Protein AF-A0A358FYW4-F1 (afdb_monomer_lite)

Secondary structure (DSSP, 8-state):
-HHHHHHHHHHHHHHHH--TT--HHHHHHHHHTTHHHHHH-GGGGGGG-HHHHHHHHHHHHHHTTT-HHHHHHHTHHHHHHHHHHHHTTGGGSHHHHTTTTT-S--TT-TTSGGGGTTHHHHHHHHHHHHHHHHHHHTT--SHHHHHHHHHH------

pLDDT: mean 89.99, std 7.63, range [61.84, 97.88]

Sequence (158 aa):
MLFWYAATAVLVIHYVFSDPHFDYRMLIVGSTVPVIGDITGGWLSALNSITIAVAALIGVMAITIGRRLSRRFLLGLPIGFLLHSVFGASWATNDVFWWPFGGIDLSGSDAAITTRGITPLVLEIAGVGLTVWIVKRNQLQSWEQLRSWSRDGKLTFQ

Radius of gyration: 16.31 Å; chains: 1; bounding box: 38×37×39 Å

Foldseek 3Di:
DLLLLLLVQVVCCCVPVVDQQQQSPLLSVLQRCLVVCQAPWWQSLLLLELVVLVVQLVVLCVVCVVPVVSSSNNVSNSSNSVSNNVVLVVVVFVVSHHPPVSDNTRRPPCSHPVNVPCVVVVSVVVSVVSVVVQCVQQVVPDPVSVVVCVVRRGGDRD

Structure (mmCIF, N/CA/C/O backbone):
data_AF-A0A358FYW4-F1
#
_entry.id   AF-A0A358FYW4-F1
#
loop_
_atom_site.group_PDB
_atom_site.id
_atom_site.type_symbol
_atom_site.label_atom_id
_atom_site.label_alt_id
_atom_site.label_comp_id
_atom_site.label_asym_id
_atom_site.label_entity_id
_atom_site.label_seq_id
_atom_site.pdbx_PDB_ins_code
_atom_site.Cartn_x
_atom_site.Cartn_y
_atom_site.Cartn_z
_atom_site.occupancy
_atom_site.B_iso_or_equiv
_atom_site.auth_seq_id
_atom_site.auth_comp_id
_atom_site.auth_asym_id
_atom_site.auth_atom_id
_atom_site.pdbx_PDB_model_num
ATOM 1 N N . MET A 1 1 ? 1.969 8.471 -5.089 1.00 87.31 1 MET A N 1
ATOM 2 C CA . MET A 1 1 ? 1.078 7.304 -5.269 1.00 87.31 1 MET A CA 1
ATOM 3 C C . MET A 1 1 ? 0.686 6.652 -3.947 1.00 87.31 1 MET A C 1
ATOM 5 O O . MET A 1 1 ? -0.157 5.765 -3.945 1.00 87.31 1 MET A O 1
ATOM 9 N N . LEU A 1 2 ? 1.256 7.080 -2.816 1.00 94.00 2 LEU A N 1
ATOM 10 C CA . LEU A 1 2 ? 1.029 6.451 -1.522 1.00 94.00 2 LEU A CA 1
ATOM 11 C C . LEU A 1 2 ? -0.433 6.595 -1.079 1.00 94.00 2 LEU A C 1
ATOM 13 O O . LEU A 1 2 ? -1.079 5.606 -0.734 1.00 94.00 2 LEU A O 1
ATOM 17 N N . PHE A 1 3 ? -0.957 7.824 -1.121 1.00 96.50 3 PHE A N 1
ATOM 18 C CA . PHE A 1 3 ? -2.330 8.111 -0.705 1.00 96.50 3 PHE A CA 1
ATOM 19 C C . PHE A 1 3 ? -3.341 7.495 -1.661 1.00 96.50 3 PHE A C 1
ATOM 21 O O . PHE A 1 3 ? -4.381 7.017 -1.216 1.00 96.50 3 PHE A O 1
ATOM 28 N N . TRP A 1 4 ? -3.023 7.470 -2.959 1.00 96.38 4 TRP A N 1
ATOM 29 C CA . TRP A 1 4 ? -3.852 6.790 -3.947 1.00 96.38 4 TRP A CA 1
ATOM 30 C C . TRP A 1 4 ? -4.054 5.319 -3.584 1.00 96.38 4 TRP A C 1
ATOM 32 O O . TRP A 1 4 ? -5.195 4.899 -3.393 1.00 96.38 4 TRP A O 1
ATOM 42 N N . TYR A 1 5 ? -2.969 4.555 -3.414 1.00 96.56 5 TYR A N 1
ATOM 43 C CA . TYR A 1 5 ? -3.060 3.126 -3.110 1.00 96.56 5 TYR A CA 1
ATOM 44 C C . TYR A 1 5 ? -3.719 2.850 -1.757 1.00 96.56 5 TYR A C 1
ATOM 46 O O . TYR A 1 5 ? -4.600 1.996 -1.673 1.00 96.56 5 TYR A O 1
ATOM 54 N N . ALA A 1 6 ? -3.358 3.601 -0.712 1.00 97.25 6 ALA A N 1
ATOM 55 C CA . ALA A 1 6 ? -3.936 3.411 0.615 1.00 97.25 6 ALA A CA 1
ATOM 56 C C . ALA A 1 6 ? -5.448 3.694 0.630 1.00 97.25 6 ALA A C 1
ATOM 58 O O . ALA A 1 6 ? -6.231 2.874 1.114 1.00 97.25 6 ALA A O 1
ATOM 59 N N . ALA A 1 7 ? -5.874 4.839 0.086 1.00 96.88 7 ALA A N 1
ATOM 60 C CA . ALA A 1 7 ? -7.275 5.245 0.119 1.00 96.88 7 ALA A CA 1
ATOM 61 C C . ALA A 1 7 ? -8.148 4.339 -0.754 1.00 96.88 7 ALA A C 1
ATOM 63 O O . ALA A 1 7 ? -9.196 3.878 -0.305 1.00 96.88 7 ALA A O 1
ATOM 64 N N . THR A 1 8 ? -7.715 4.040 -1.980 1.00 96.75 8 THR A N 1
ATOM 65 C CA . THR A 1 8 ? -8.477 3.164 -2.883 1.00 96.75 8 THR A CA 1
ATOM 66 C C . THR A 1 8 ? -8.573 1.739 -2.350 1.00 96.75 8 THR A C 1
ATOM 68 O O . THR A 1 8 ? -9.655 1.158 -2.411 1.00 96.75 8 THR A O 1
ATOM 71 N N . ALA A 1 9 ? -7.512 1.199 -1.738 1.00 96.94 9 ALA A N 1
ATOM 72 C CA . ALA A 1 9 ? -7.566 -0.114 -1.103 1.00 96.94 9 ALA A CA 1
ATOM 73 C C . ALA A 1 9 ? -8.586 -0.151 0.040 1.00 96.94 9 ALA A C 1
ATOM 75 O O . ALA A 1 9 ? -9.424 -1.052 0.090 1.00 96.94 9 ALA A O 1
ATOM 76 N N . VAL A 1 10 ? -8.562 0.852 0.925 1.00 95.88 10 VAL A N 1
ATOM 77 C CA . VAL A 1 10 ? -9.533 0.980 2.021 1.00 95.88 10 VAL A CA 1
ATOM 78 C C . VAL A 1 10 ? -10.963 1.039 1.485 1.00 95.88 10 VAL A C 1
ATOM 80 O O . VAL A 1 10 ? -11.821 0.307 1.975 1.00 95.88 10 VAL A O 1
ATOM 83 N N . LEU A 1 11 ? -11.224 1.868 0.470 1.00 95.25 11 LEU A N 1
ATOM 84 C CA . LEU A 1 11 ? -12.563 2.018 -0.105 1.00 95.25 11 LEU A CA 1
ATOM 85 C C . LEU A 1 11 ? -13.046 0.734 -0.774 1.00 95.25 11 LEU A C 1
ATOM 87 O O . LEU A 1 11 ? -14.169 0.308 -0.517 1.00 95.25 11 LEU A O 1
ATOM 91 N N . VAL A 1 12 ? -12.209 0.095 -1.595 1.00 95.62 12 VAL A N 1
ATOM 92 C CA . VAL A 1 12 ? -12.574 -1.161 -2.260 1.00 95.62 12 VAL A CA 1
ATOM 93 C C . VAL A 1 12 ? -12.900 -2.231 -1.229 1.00 95.62 12 VAL A C 1
ATOM 95 O O . VAL A 1 12 ? -13.952 -2.854 -1.323 1.00 95.62 12 VAL A O 1
ATOM 98 N N . ILE A 1 13 ? -12.066 -2.414 -0.206 1.00 94.50 13 ILE A N 1
ATOM 99 C CA . ILE A 1 13 ? -12.349 -3.411 0.831 1.00 94.50 13 ILE A CA 1
ATOM 100 C C . ILE A 1 13 ? -13.616 -3.074 1.610 1.00 94.50 13 ILE A C 1
ATOM 102 O O . ILE A 1 13 ? -14.430 -3.967 1.842 1.00 94.50 13 ILE A O 1
ATOM 106 N N . HIS A 1 14 ? -13.820 -1.805 1.959 1.00 91.88 14 HIS A N 1
ATOM 107 C CA . HIS A 1 14 ? -15.022 -1.380 2.664 1.00 91.88 14 HIS A CA 1
ATOM 108 C C . HIS A 1 14 ? -16.300 -1.715 1.877 1.00 91.88 14 HIS A C 1
ATOM 110 O O . HIS A 1 14 ? -17.215 -2.334 2.423 1.00 91.88 14 HIS A O 1
ATOM 116 N N . TYR A 1 15 ? -16.345 -1.364 0.588 1.00 91.62 15 TYR A N 1
ATOM 117 C CA . TYR A 1 15 ? -17.531 -1.570 -0.245 1.00 91.62 15 TYR A CA 1
ATOM 118 C C . TYR A 1 15 ? -17.709 -3.013 -0.736 1.00 91.62 15 TYR A C 1
ATOM 120 O O . TYR A 1 15 ? -18.839 -3.412 -0.996 1.00 91.62 15 TYR A O 1
ATOM 128 N N . VAL A 1 16 ? -16.634 -3.802 -0.856 1.00 92.31 16 VAL A N 1
ATOM 129 C CA . VAL A 1 16 ? -16.698 -5.178 -1.384 1.00 92.31 16 VAL A CA 1
ATOM 130 C C . VAL A 1 16 ? -16.851 -6.227 -0.284 1.00 92.31 16 VAL A C 1
ATOM 132 O O . VAL A 1 16 ? -17.652 -7.145 -0.431 1.00 92.31 16 VAL A O 1
ATOM 135 N N . PHE A 1 17 ? -16.082 -6.137 0.806 1.00 84.19 17 PHE A N 1
ATOM 136 C CA . PHE A 1 17 ? -16.065 -7.184 1.835 1.00 84.19 17 PHE A CA 1
ATOM 137 C C . PHE A 1 17 ? -17.095 -6.966 2.945 1.00 84.19 17 PHE A C 1
ATOM 139 O O . PHE A 1 17 ? -17.408 -7.922 3.650 1.00 84.19 17 PHE A O 1
ATOM 146 N N . SER A 1 18 ? -17.613 -5.741 3.109 1.00 76.88 18 SER A N 1
ATOM 147 C CA . SER A 1 18 ? -18.656 -5.363 4.081 1.00 76.88 18 SER A CA 1
ATOM 148 C C . SER A 1 18 ? -18.480 -5.946 5.498 1.00 76.88 18 SER A C 1
ATOM 150 O O . SER A 1 18 ? -19.457 -6.123 6.222 1.00 76.88 18 SER A O 1
ATOM 152 N N . ASP A 1 19 ? -17.244 -6.247 5.915 1.00 83.75 19 ASP A N 1
ATOM 153 C CA . ASP A 1 19 ? -16.925 -6.817 7.226 1.00 83.75 19 ASP A CA 1
ATOM 154 C C . ASP A 1 19 ? -16.622 -5.682 8.220 1.00 83.75 19 ASP A C 1
ATOM 156 O O . ASP A 1 19 ? -15.569 -5.042 8.113 1.00 83.75 19 ASP A O 1
ATOM 160 N N . PRO A 1 20 ? -17.481 -5.446 9.233 1.00 78.69 20 PRO A N 1
ATOM 161 C CA . PRO A 1 20 ? -17.284 -4.369 10.209 1.00 78.69 20 PRO A CA 1
ATOM 162 C C . PRO A 1 20 ? -16.042 -4.553 11.092 1.00 78.69 20 PRO A C 1
ATOM 164 O O . PRO A 1 20 ? -15.632 -3.640 11.806 1.00 78.69 20 PRO A O 1
ATOM 167 N N . HIS A 1 21 ? -15.459 -5.753 11.101 1.00 82.94 21 HIS A N 1
ATOM 168 C CA . HIS A 1 21 ? -14.330 -6.111 11.952 1.00 82.94 21 HIS A CA 1
ATOM 169 C C . HIS A 1 21 ? -13.023 -6.258 11.168 1.00 82.94 21 HIS A C 1
ATOM 171 O O . HIS A 1 21 ? -12.040 -6.746 11.734 1.00 82.94 21 HIS A O 1
ATOM 177 N N . PHE A 1 22 ? -13.006 -5.881 9.888 1.00 87.12 22 PHE A N 1
ATOM 178 C CA . PHE A 1 22 ? -11.783 -5.882 9.101 1.00 87.12 22 PHE A CA 1
ATOM 179 C C . PHE A 1 22 ? -10.785 -4.855 9.658 1.00 87.12 22 PHE A C 1
ATOM 181 O O . PHE A 1 22 ? -11.144 -3.712 9.945 1.00 87.12 22 PHE A O 1
ATOM 188 N N . ASP A 1 23 ? -9.528 -5.272 9.820 1.00 91.69 23 ASP A N 1
ATOM 189 C CA . ASP A 1 23 ? -8.443 -4.398 10.266 1.00 91.69 23 ASP A CA 1
ATOM 190 C C . ASP A 1 23 ? -7.711 -3.824 9.049 1.00 91.69 23 ASP A C 1
ATOM 192 O O . ASP A 1 23 ? -7.005 -4.531 8.325 1.00 91.69 23 ASP A O 1
ATOM 196 N N . TYR A 1 24 ? -7.877 -2.522 8.823 1.00 93.06 24 TYR A N 1
ATOM 197 C CA . TYR A 1 24 ? -7.360 -1.838 7.641 1.00 93.06 24 TYR A CA 1
ATOM 198 C C . TYR A 1 24 ? -5.851 -1.566 7.706 1.00 93.06 24 TYR A C 1
ATOM 200 O O . TYR A 1 24 ? -5.265 -1.162 6.703 1.00 93.06 24 TYR A O 1
ATOM 208 N N . ARG A 1 25 ? -5.177 -1.793 8.842 1.00 95.06 25 ARG A N 1
ATOM 209 C CA . ARG A 1 25 ? -3.757 -1.430 8.999 1.00 95.06 25 ARG A CA 1
ATOM 210 C C . ARG A 1 25 ? -2.851 -2.265 8.105 1.00 95.06 25 ARG A C 1
ATOM 212 O O . ARG A 1 25 ? -2.071 -1.709 7.338 1.00 95.06 25 ARG A O 1
ATOM 219 N N . MET A 1 26 ? -2.972 -3.592 8.164 1.00 95.81 26 MET A N 1
ATOM 220 C CA . MET A 1 26 ? -2.174 -4.484 7.311 1.00 95.81 26 MET A CA 1
ATOM 221 C C . MET A 1 26 ? -2.537 -4.342 5.835 1.00 95.81 26 MET A C 1
ATOM 223 O O . MET A 1 26 ? -1.664 -4.493 4.989 1.00 95.81 26 MET A O 1
ATOM 227 N N . LEU A 1 27 ? -3.787 -3.983 5.529 1.00 96.81 27 LEU A N 1
ATOM 228 C CA . LEU A 1 27 ? -4.204 -3.629 4.174 1.00 96.81 27 LEU A CA 1
ATOM 229 C C . LEU A 1 27 ? -3.458 -2.400 3.654 1.00 96.81 27 LEU A C 1
ATOM 231 O O . LEU A 1 27 ? -2.870 -2.458 2.578 1.00 96.81 27 LEU A O 1
ATOM 235 N N . ILE A 1 28 ? -3.440 -1.313 4.430 1.00 97.00 28 ILE A N 1
ATOM 236 C CA . ILE A 1 28 ? -2.724 -0.087 4.069 1.00 97.00 28 ILE A CA 1
ATOM 237 C C . ILE A 1 28 ? -1.235 -0.389 3.892 1.00 97.00 28 ILE A C 1
ATOM 239 O O . ILE A 1 28 ? -0.667 -0.016 2.867 1.00 97.00 28 ILE A O 1
ATOM 243 N N . VAL A 1 29 ? -0.620 -1.130 4.821 1.00 97.19 29 VAL A N 1
ATOM 244 C CA . VAL A 1 29 ? 0.788 -1.547 4.704 1.00 97.19 29 VAL A CA 1
ATOM 245 C C . VAL A 1 29 ? 1.004 -2.345 3.419 1.00 97.19 29 VAL A C 1
ATOM 247 O O . VAL A 1 29 ? 1.856 -1.982 2.616 1.00 97.19 29 VAL A O 1
ATOM 250 N N . GLY A 1 30 ? 0.193 -3.372 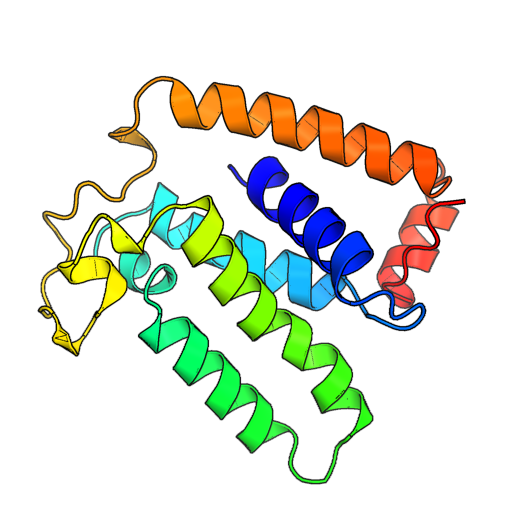3.161 1.00 96.81 30 GLY A N 1
ATOM 251 C CA . GLY A 1 30 ? 0.320 -4.201 1.962 1.00 96.81 30 GLY A CA 1
ATOM 252 C C . GLY A 1 30 ? 0.137 -3.417 0.665 1.00 96.81 30 GLY A C 1
ATOM 253 O O . GLY A 1 30 ? 0.845 -3.658 -0.303 1.00 96.81 30 GLY A O 1
ATOM 254 N N . SER A 1 31 ? -0.772 -2.442 0.658 1.00 97.31 31 SER A N 1
ATOM 255 C CA . SER A 1 31 ? -1.031 -1.593 -0.510 1.00 97.31 31 SER A CA 1
ATOM 256 C C . SER A 1 31 ? 0.034 -0.521 -0.747 1.00 97.31 31 SER A C 1
ATOM 258 O O . SER A 1 31 ? 0.142 -0.004 -1.853 1.00 97.31 31 SER A O 1
ATOM 260 N N . THR A 1 32 ? 0.823 -0.164 0.268 1.00 97.00 32 THR A N 1
ATOM 261 C CA . THR A 1 32 ? 1.808 0.926 0.176 1.00 97.00 32 THR A CA 1
ATOM 262 C C . THR A 1 32 ? 3.247 0.437 0.100 1.00 97.00 32 THR A C 1
ATOM 264 O O . THR A 1 32 ? 4.069 1.122 -0.496 1.00 97.00 32 THR A O 1
ATOM 267 N N . VAL A 1 33 ? 3.570 -0.749 0.626 1.00 96.69 33 VAL A N 1
ATOM 268 C CA . VAL A 1 33 ? 4.921 -1.332 0.535 1.00 96.69 33 VAL A CA 1
ATOM 269 C C . VAL A 1 33 ? 5.444 -1.402 -0.910 1.00 96.69 33 VAL A C 1
ATOM 271 O O . VAL A 1 33 ? 6.587 -0.994 -1.122 1.00 96.69 33 VAL A O 1
ATOM 274 N N . PRO A 1 34 ? 4.662 -1.821 -1.926 1.00 95.12 34 PRO A N 1
ATOM 275 C CA . PRO A 1 34 ? 5.176 -1.896 -3.294 1.00 95.12 34 PRO A CA 1
ATOM 276 C C . PRO A 1 34 ? 5.513 -0.535 -3.926 1.00 95.12 34 PRO A C 1
ATOM 278 O O . PRO A 1 34 ? 6.311 -0.488 -4.859 1.00 95.12 34 PRO A O 1
ATOM 281 N N . VAL A 1 35 ? 5.055 0.586 -3.344 1.00 93.62 35 VAL A N 1
ATOM 282 C CA . VAL A 1 35 ? 5.481 1.943 -3.748 1.00 93.62 35 VAL A CA 1
ATOM 283 C C . VAL A 1 35 ? 7.002 2.107 -3.645 1.00 93.62 35 VAL A C 1
ATOM 285 O O . VAL A 1 35 ? 7.597 2.880 -4.391 1.00 93.62 35 VAL A O 1
ATOM 288 N N . ILE A 1 36 ? 7.660 1.360 -2.751 1.00 92.50 36 ILE A N 1
ATOM 289 C CA . ILE A 1 36 ? 9.124 1.328 -2.677 1.00 92.50 36 ILE A CA 1
ATOM 290 C C . ILE A 1 36 ? 9.702 0.860 -4.017 1.00 92.50 36 ILE A C 1
ATOM 292 O O . ILE A 1 36 ? 10.594 1.515 -4.554 1.00 92.50 36 ILE A O 1
ATOM 296 N N . GLY A 1 37 ? 9.167 -0.226 -4.581 1.00 90.19 37 GLY A N 1
ATOM 297 C CA . GLY A 1 37 ? 9.567 -0.748 -5.887 1.00 90.19 37 GLY A CA 1
ATOM 298 C C . GLY A 1 37 ? 9.236 0.202 -7.034 1.00 90.19 37 GLY A C 1
ATOM 299 O O . GLY A 1 37 ? 10.030 0.340 -7.961 1.00 90.19 37 GLY A O 1
ATOM 300 N N . ASP A 1 38 ? 8.113 0.913 -6.934 1.00 89.44 38 ASP A N 1
ATOM 301 C CA . ASP A 1 38 ? 7.708 1.917 -7.920 1.00 89.44 38 ASP A CA 1
ATOM 302 C C . ASP A 1 38 ? 8.651 3.135 -7.984 1.00 89.44 38 ASP A C 1
ATOM 304 O O . ASP A 1 38 ? 8.839 3.721 -9.050 1.00 89.44 38 ASP A O 1
ATOM 308 N N . ILE A 1 39 ? 9.210 3.560 -6.845 1.00 88.25 39 ILE A N 1
ATOM 309 C CA . ILE A 1 39 ? 10.103 4.729 -6.761 1.00 88.25 39 ILE A CA 1
ATOM 310 C C . ILE A 1 39 ? 11.548 4.343 -7.079 1.00 88.25 39 ILE A C 1
ATOM 312 O O . ILE A 1 39 ? 12.251 5.090 -7.755 1.00 88.25 39 ILE A O 1
ATOM 316 N N . THR A 1 40 ? 12.005 3.208 -6.550 1.00 87.19 40 THR A N 1
ATOM 317 C CA . THR A 1 40 ? 13.417 2.803 -6.630 1.00 87.19 40 THR A CA 1
ATOM 318 C C . THR A 1 40 ? 13.762 2.087 -7.931 1.00 87.19 40 THR A C 1
ATOM 320 O O . THR A 1 40 ? 14.886 2.226 -8.409 1.00 87.19 40 THR A O 1
ATOM 323 N N . GLY A 1 41 ? 12.812 1.357 -8.521 1.00 85.00 41 GLY A N 1
ATOM 324 C CA . GLY A 1 41 ? 13.057 0.549 -9.711 1.00 85.00 41 GLY A CA 1
ATOM 325 C C . GLY A 1 41 ? 13.965 -0.663 -9.454 1.00 85.00 41 GLY A C 1
ATOM 326 O O . GLY A 1 41 ? 14.233 -1.063 -8.315 1.00 85.00 41 GLY A O 1
ATOM 327 N N . GLY A 1 42 ? 14.463 -1.257 -10.541 1.00 84.94 42 GLY A N 1
ATOM 328 C CA . GLY A 1 42 ? 15.408 -2.373 -10.495 1.00 84.94 42 GLY A CA 1
ATOM 329 C C . GLY A 1 42 ? 14.829 -3.617 -9.818 1.00 84.94 42 GLY A C 1
ATOM 330 O O . GLY A 1 42 ? 13.671 -3.971 -10.017 1.00 84.94 42 GLY A O 1
ATOM 331 N N . TRP A 1 43 ? 15.628 -4.299 -8.991 1.00 86.38 43 TRP A N 1
ATOM 332 C CA . TRP A 1 43 ? 15.193 -5.547 -8.346 1.00 86.38 43 TRP A CA 1
ATOM 333 C C . TRP A 1 43 ? 14.010 -5.352 -7.384 1.00 86.38 43 TRP A C 1
ATOM 335 O O . TRP A 1 43 ? 13.219 -6.272 -7.187 1.00 86.38 43 TRP A O 1
ATOM 345 N N . LEU A 1 44 ? 13.853 -4.155 -6.807 1.00 90.06 44 LEU A N 1
ATOM 346 C CA . LEU A 1 44 ? 12.746 -3.835 -5.902 1.00 90.06 44 LEU A CA 1
ATOM 347 C C . LEU A 1 44 ? 11.405 -3.728 -6.635 1.00 90.06 44 LEU A C 1
ATOM 349 O O . LEU A 1 44 ? 10.360 -3.880 -6.000 1.00 90.06 44 LEU A O 1
ATOM 353 N N . SER A 1 45 ? 11.406 -3.556 -7.962 1.00 89.69 45 SER A N 1
ATOM 354 C CA . SER A 1 45 ? 10.188 -3.641 -8.774 1.00 89.69 45 SER A CA 1
ATOM 355 C C . SER A 1 45 ? 9.514 -5.011 -8.675 1.00 89.69 45 SER A C 1
ATOM 357 O O . SER A 1 45 ? 8.310 -5.097 -8.900 1.00 89.69 45 SER A O 1
ATOM 359 N N . ALA A 1 46 ? 10.225 -6.053 -8.223 1.00 91.44 46 ALA A N 1
ATOM 360 C CA . ALA A 1 46 ? 9.640 -7.349 -7.886 1.00 91.44 46 ALA A CA 1
ATOM 361 C C . ALA A 1 46 ? 8.487 -7.247 -6.870 1.00 91.44 46 ALA A C 1
ATOM 363 O O . ALA A 1 46 ? 7.591 -8.085 -6.894 1.00 91.44 46 ALA A O 1
ATOM 364 N N . LEU A 1 47 ? 8.447 -6.217 -6.012 1.00 93.44 47 LEU A N 1
ATOM 365 C CA . LEU A 1 47 ? 7.339 -6.002 -5.069 1.00 93.44 47 LEU A CA 1
ATOM 366 C C . LEU A 1 47 ? 5.975 -5.819 -5.760 1.00 93.44 47 LEU A C 1
ATOM 368 O O . LEU A 1 47 ? 4.948 -6.072 -5.134 1.00 93.44 47 LEU A O 1
ATOM 372 N N . ASN A 1 48 ? 5.967 -5.422 -7.035 1.00 92.00 48 ASN A N 1
ATOM 373 C CA . ASN A 1 48 ? 4.765 -5.312 -7.864 1.00 92.00 48 ASN A CA 1
ATOM 374 C C . ASN A 1 48 ? 4.312 -6.642 -8.483 1.00 92.00 48 ASN A C 1
ATOM 376 O O . ASN A 1 48 ? 3.266 -6.696 -9.131 1.00 92.00 48 ASN A O 1
ATOM 380 N N . SER A 1 49 ? 5.088 -7.712 -8.310 1.00 94.50 49 SER A N 1
ATOM 381 C CA . SER A 1 49 ? 4.781 -9.020 -8.873 1.00 94.50 49 SER A CA 1
ATOM 382 C C . SER A 1 49 ? 3.617 -9.697 -8.155 1.00 94.50 49 SER A C 1
ATOM 384 O O . SER A 1 49 ? 3.553 -9.741 -6.919 1.00 94.50 49 SER A O 1
ATOM 386 N N . ILE A 1 50 ? 2.750 -10.355 -8.932 1.00 95.50 50 ILE A N 1
ATOM 387 C CA . ILE A 1 50 ? 1.713 -11.224 -8.372 1.00 95.50 50 ILE A CA 1
ATOM 388 C C . ILE A 1 50 ? 2.323 -12.400 -7.603 1.00 95.50 50 ILE A C 1
ATOM 390 O O . ILE A 1 50 ? 1.767 -12.832 -6.594 1.00 95.50 50 ILE A O 1
ATOM 394 N N . THR A 1 51 ? 3.501 -12.879 -8.010 1.00 95.69 51 THR A N 1
ATOM 395 C CA . THR A 1 51 ? 4.213 -13.952 -7.313 1.00 95.69 51 THR A CA 1
ATOM 396 C C . THR A 1 51 ? 4.599 -13.526 -5.902 1.00 95.69 51 THR A C 1
ATOM 398 O O . THR A 1 51 ? 4.441 -14.315 -4.973 1.00 95.69 51 THR A O 1
ATOM 401 N N . ILE A 1 52 ? 5.046 -12.278 -5.708 1.00 96.00 52 ILE A N 1
ATOM 402 C CA . ILE A 1 52 ? 5.353 -11.747 -4.372 1.00 96.00 52 ILE A CA 1
ATOM 403 C C . ILE A 1 52 ? 4.083 -11.635 -3.526 1.00 96.00 52 ILE A C 1
ATOM 405 O O . ILE A 1 52 ? 4.104 -12.009 -2.354 1.00 96.00 52 ILE A O 1
ATOM 409 N N . ALA A 1 53 ? 2.961 -11.210 -4.110 1.00 96.75 53 ALA A N 1
ATOM 410 C CA . ALA A 1 53 ? 1.680 -11.177 -3.405 1.00 96.75 53 ALA A CA 1
ATOM 411 C C . ALA A 1 53 ? 1.229 -12.582 -2.952 1.00 96.75 53 ALA A C 1
ATOM 413 O O . ALA A 1 53 ? 0.816 -12.773 -1.804 1.00 96.75 53 ALA A O 1
ATOM 414 N N . VAL A 1 54 ? 1.365 -13.590 -3.822 1.00 97.06 54 VAL A N 1
ATOM 415 C CA . VAL A 1 54 ? 1.064 -14.995 -3.498 1.00 97.06 54 VAL A CA 1
ATOM 416 C C . VAL A 1 54 ? 2.047 -15.548 -2.464 1.00 97.06 54 VAL A C 1
ATOM 418 O O . VAL A 1 54 ? 1.628 -16.213 -1.518 1.00 97.06 54 VAL A O 1
ATOM 421 N N . ALA A 1 55 ? 3.339 -15.243 -2.577 1.00 97.00 55 ALA A N 1
ATOM 422 C CA . ALA A 1 55 ? 4.343 -15.644 -1.596 1.00 97.00 55 ALA A CA 1
ATOM 423 C C . ALA A 1 55 ? 4.060 -15.025 -0.217 1.00 97.00 55 ALA A C 1
ATOM 425 O O . ALA A 1 55 ? 4.135 -15.724 0.793 1.00 97.00 55 ALA A O 1
ATOM 426 N N . ALA A 1 56 ? 3.653 -13.752 -0.164 1.00 97.12 56 ALA A N 1
ATOM 427 C CA . ALA A 1 56 ? 3.212 -13.099 1.064 1.00 97.12 56 ALA A CA 1
ATOM 428 C C . ALA A 1 56 ? 1.982 -13.801 1.658 1.00 97.12 56 ALA A C 1
ATOM 430 O O . ALA A 1 56 ? 1.936 -14.041 2.865 1.00 97.12 56 ALA A O 1
ATOM 431 N N . LEU A 1 57 ? 1.015 -14.199 0.824 1.00 97.62 57 LEU A N 1
ATOM 432 C CA . LEU A 1 57 ? -0.152 -14.964 1.265 1.00 97.62 57 LEU A CA 1
ATOM 433 C C . LEU A 1 57 ? 0.249 -16.317 1.866 1.00 97.62 57 LEU A C 1
ATOM 435 O O . LEU A 1 57 ? -0.189 -16.650 2.968 1.00 97.62 57 LEU A O 1
ATOM 439 N N . ILE A 1 58 ? 1.104 -17.076 1.178 1.00 97.88 58 ILE A N 1
ATOM 440 C CA . ILE A 1 58 ? 1.627 -18.361 1.661 1.00 97.88 58 ILE A CA 1
ATOM 441 C C . ILE A 1 58 ? 2.372 -18.163 2.986 1.00 97.88 58 ILE A C 1
ATOM 443 O O . ILE A 1 58 ? 2.118 -18.891 3.946 1.00 97.88 58 ILE A O 1
ATOM 447 N N . GLY A 1 59 ? 3.229 -17.143 3.071 1.00 97.19 59 GLY A N 1
ATOM 448 C CA . GLY A 1 59 ? 3.961 -16.789 4.284 1.00 97.19 59 GLY A CA 1
ATOM 449 C C . GLY A 1 59 ? 3.026 -16.492 5.454 1.00 97.19 59 GLY A C 1
ATOM 450 O O . GLY A 1 59 ? 3.179 -17.077 6.525 1.00 97.19 59 GLY A O 1
ATOM 451 N N . VAL A 1 60 ? 1.996 -15.666 5.240 1.00 96.75 60 VAL A N 1
ATOM 452 C CA . VAL A 1 60 ? 0.971 -15.373 6.253 1.00 96.75 60 VAL A CA 1
ATOM 453 C C . VAL A 1 60 ? 0.254 -16.647 6.705 1.00 96.75 60 VAL A C 1
ATOM 455 O O . VAL A 1 60 ? 0.046 -16.842 7.905 1.00 96.75 60 VAL A O 1
ATOM 458 N N . MET A 1 61 ? -0.110 -17.541 5.785 1.00 96.94 61 MET A N 1
ATOM 459 C CA . MET A 1 61 ? -0.764 -18.802 6.144 1.00 96.94 61 MET A CA 1
ATOM 460 C C . MET A 1 61 ? 0.155 -19.710 6.969 1.00 96.94 61 MET A C 1
ATOM 462 O O . MET A 1 61 ? -0.291 -20.260 7.978 1.00 96.94 61 MET A O 1
ATOM 466 N N . ALA A 1 62 ? 1.431 -19.810 6.589 1.00 97.12 62 ALA A N 1
ATOM 467 C CA . ALA A 1 62 ? 2.427 -20.635 7.265 1.00 97.12 62 ALA A CA 1
ATOM 468 C C . ALA A 1 62 ? 2.732 -20.140 8.690 1.00 97.12 62 ALA A C 1
ATOM 470 O O . ALA A 1 62 ? 2.713 -20.925 9.636 1.00 97.12 62 ALA A O 1
ATOM 471 N N . ILE A 1 63 ? 2.939 -18.832 8.887 1.00 96.56 63 ILE A N 1
ATOM 472 C CA . ILE A 1 63 ? 3.279 -18.278 10.214 1.00 96.56 63 ILE A CA 1
ATOM 473 C C . ILE A 1 63 ? 2.080 -18.213 11.173 1.00 96.56 63 ILE A C 1
ATOM 475 O O . ILE A 1 63 ? 2.250 -18.031 12.379 1.00 96.56 63 ILE A O 1
ATOM 479 N N . THR A 1 64 ? 0.853 -18.350 10.659 1.00 95.00 64 THR A N 1
ATOM 480 C CA . THR A 1 64 ? -0.385 -18.266 11.453 1.00 95.00 64 THR A CA 1
ATOM 481 C C . THR A 1 64 ? -1.096 -19.607 11.622 1.00 95.00 64 THR A C 1
ATOM 483 O O . THR A 1 64 ? -2.303 -19.646 11.896 1.00 95.00 64 THR A O 1
ATOM 486 N N . ILE A 1 65 ? -0.392 -20.732 11.472 1.00 94.44 65 ILE A N 1
ATOM 487 C CA . ILE A 1 65 ? -0.938 -22.062 11.780 1.00 94.44 65 ILE A CA 1
ATOM 488 C C . ILE A 1 65 ? -1.424 -22.081 13.240 1.00 94.44 65 ILE A C 1
ATOM 490 O O . ILE A 1 65 ? -0.712 -21.678 14.155 1.00 94.44 65 ILE A O 1
ATOM 494 N N . GLY A 1 66 ? -2.691 -22.457 13.451 1.00 91.50 66 GLY A N 1
ATOM 495 C CA . GLY A 1 66 ? -3.338 -22.451 14.772 1.00 91.50 66 GLY A CA 1
ATOM 496 C C . GLY A 1 66 ? -3.697 -21.067 15.345 1.00 91.50 66 GLY A C 1
ATOM 497 O O . GLY A 1 66 ? -4.312 -20.996 16.404 1.00 91.50 66 GLY A O 1
ATOM 498 N N . ARG A 1 67 ? -3.377 -19.953 14.664 1.00 92.75 67 ARG A N 1
ATOM 499 C CA . ARG A 1 67 ? -3.551 -18.577 15.181 1.00 92.75 67 ARG A CA 1
ATOM 500 C C . ARG A 1 67 ? -4.580 -17.783 14.372 1.00 92.75 67 ARG A C 1
ATOM 502 O O . ARG A 1 67 ? -4.234 -16.889 13.600 1.00 92.75 67 ARG A O 1
ATOM 509 N N . ARG A 1 68 ? -5.871 -18.088 14.561 1.00 89.00 68 ARG A N 1
ATOM 510 C CA . ARG A 1 68 ? -6.982 -17.515 13.765 1.00 89.00 68 ARG A CA 1
ATOM 511 C C . ARG A 1 68 ? -7.039 -15.980 13.787 1.00 89.00 68 ARG A C 1
ATOM 513 O O . ARG A 1 68 ? -7.247 -15.377 12.738 1.00 89.00 68 ARG A O 1
ATOM 520 N N . LEU A 1 69 ? -6.837 -15.349 14.949 1.00 88.12 69 LEU A N 1
ATOM 521 C CA . LEU A 1 69 ? -6.860 -13.882 15.073 1.00 88.12 69 LEU A CA 1
ATOM 522 C C . LEU A 1 69 ? -5.698 -13.222 14.320 1.00 88.12 69 LEU A C 1
ATOM 524 O O . LEU A 1 69 ? -5.927 -12.313 13.525 1.00 88.12 69 LEU A O 1
ATOM 528 N N . SER A 1 70 ? -4.470 -13.7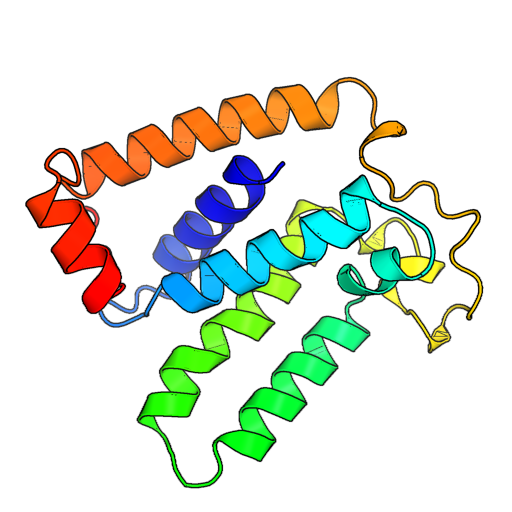20 14.503 1.00 91.44 70 SER A N 1
ATOM 529 C CA . SER A 1 70 ? -3.290 -13.218 13.787 1.00 91.44 70 SER A CA 1
ATOM 530 C C . SER A 1 70 ? -3.428 -13.395 12.279 1.00 91.44 70 SER A C 1
ATOM 532 O O . SER A 1 70 ? -3.056 -12.499 11.532 1.00 91.44 70 SER A O 1
ATOM 534 N N . ARG A 1 71 ? -4.016 -14.511 11.828 1.00 92.62 71 ARG A N 1
ATOM 535 C CA . ARG A 1 71 ? -4.317 -14.736 10.411 1.00 92.62 71 ARG A CA 1
ATOM 536 C C . ARG A 1 71 ? -5.251 -13.668 9.866 1.00 92.62 71 ARG A C 1
ATOM 538 O O . ARG A 1 71 ? -4.927 -13.056 8.861 1.00 92.62 71 ARG A O 1
ATOM 545 N N . ARG A 1 72 ? -6.373 -13.405 10.542 1.00 91.12 72 ARG A N 1
ATOM 546 C CA . ARG A 1 72 ? -7.337 -12.383 10.106 1.00 91.12 72 ARG A CA 1
ATOM 547 C C . ARG A 1 72 ? -6.683 -11.008 9.957 1.00 91.12 72 ARG A C 1
ATOM 549 O O . ARG A 1 72 ? -6.932 -10.336 8.967 1.00 91.12 72 ARG A O 1
ATOM 556 N N . PHE A 1 73 ? -5.834 -10.630 10.911 1.00 92.56 73 PHE A N 1
ATOM 557 C CA . PHE A 1 73 ? -5.081 -9.378 10.862 1.00 92.56 73 PHE A CA 1
ATOM 558 C C . PHE A 1 73 ? -4.076 -9.351 9.701 1.00 92.56 73 PHE A C 1
ATOM 560 O O . PHE A 1 73 ? -4.095 -8.442 8.877 1.00 92.56 73 PHE A O 1
ATOM 567 N N . LEU A 1 74 ? -3.218 -10.370 9.603 1.00 95.19 74 LEU A N 1
ATOM 568 C CA . LEU A 1 74 ? -2.130 -10.413 8.625 1.00 95.19 74 LEU A CA 1
ATOM 569 C C . LEU A 1 74 ? -2.608 -10.628 7.189 1.00 95.19 74 LEU A C 1
ATOM 571 O O . LEU A 1 74 ? -1.898 -10.239 6.272 1.00 95.19 74 LEU A O 1
ATOM 575 N N . LEU A 1 75 ? -3.802 -11.191 6.974 1.00 95.12 75 LEU A N 1
ATOM 576 C CA . LEU A 1 75 ? -4.385 -11.348 5.638 1.00 95.12 75 LEU A CA 1
ATOM 577 C C . LEU A 1 75 ? -4.627 -10.014 4.926 1.00 95.12 75 LEU A C 1
ATOM 579 O O . LEU A 1 75 ? -4.630 -9.994 3.699 1.00 95.12 75 LEU A O 1
ATOM 583 N N . GLY A 1 76 ? -4.750 -8.902 5.657 1.00 95.44 76 GLY A N 1
ATOM 584 C CA . GLY A 1 76 ? -4.780 -7.578 5.038 1.00 95.44 76 GLY A CA 1
ATOM 585 C C . GLY A 1 76 ? -3.541 -7.307 4.176 1.00 95.44 76 GLY A C 1
ATOM 586 O O . GLY A 1 76 ? -3.665 -6.702 3.119 1.00 95.44 76 GLY A O 1
ATOM 587 N N . LEU A 1 77 ? -2.370 -7.824 4.566 1.00 96.94 77 LEU A N 1
ATOM 588 C CA . LEU A 1 77 ? -1.105 -7.599 3.865 1.00 96.94 77 LEU A CA 1
ATOM 589 C C . LEU A 1 77 ? -1.114 -8.147 2.421 1.00 96.94 77 LEU A C 1
ATOM 591 O O . LEU A 1 77 ? -0.969 -7.341 1.502 1.00 96.94 77 LEU A O 1
ATOM 595 N N . PRO A 1 78 ? -1.319 -9.457 2.164 1.00 97.19 78 PRO A N 1
ATOM 596 C CA . PRO A 1 78 ? -1.369 -9.974 0.797 1.00 97.19 78 PRO A CA 1
ATOM 597 C C . PRO A 1 78 ? -2.535 -9.396 -0.011 1.00 97.19 78 PRO A C 1
ATOM 599 O O . PRO A 1 78 ? -2.385 -9.170 -1.207 1.00 97.19 78 PRO A O 1
ATOM 602 N N . ILE A 1 79 ? -3.673 -9.093 0.627 1.00 96.62 79 ILE A N 1
ATOM 603 C CA . ILE A 1 79 ? -4.790 -8.407 -0.042 1.00 96.62 79 ILE A CA 1
ATOM 604 C C . ILE A 1 79 ? -4.346 -7.021 -0.533 1.00 96.62 79 ILE A C 1
ATOM 606 O O . ILE A 1 79 ? -4.625 -6.652 -1.671 1.00 96.62 79 ILE A O 1
ATOM 610 N N .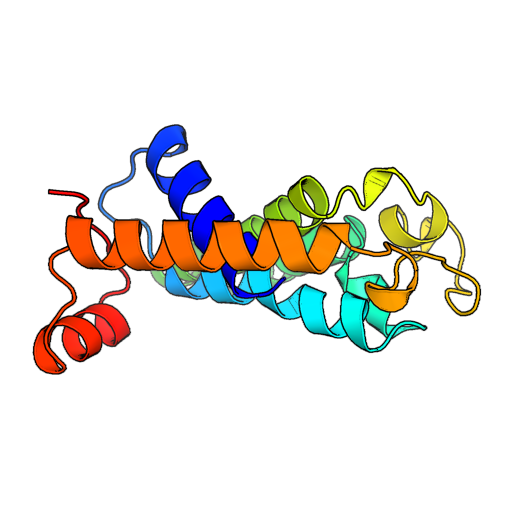 GLY A 1 80 ? -3.611 -6.272 0.291 1.00 97.38 80 GLY A N 1
ATOM 611 C CA . GLY A 1 80 ? -3.059 -4.973 -0.079 1.00 97.38 80 GLY A CA 1
ATOM 612 C C . GLY A 1 80 ? -2.091 -5.061 -1.260 1.00 97.38 80 GLY A C 1
ATOM 613 O O . GLY A 1 80 ? -2.200 -4.254 -2.178 1.00 97.38 80 GLY A O 1
ATOM 614 N N . PHE A 1 81 ? -1.212 -6.068 -1.284 1.00 97.56 81 PHE A N 1
ATOM 615 C CA . PHE A 1 81 ? -0.305 -6.310 -2.416 1.00 97.56 81 PHE A CA 1
ATOM 616 C C . PHE A 1 81 ? -1.070 -6.587 -3.719 1.00 97.56 81 PHE A C 1
ATOM 618 O O . PHE A 1 81 ? -0.750 -6.012 -4.758 1.00 97.56 81 PHE A O 1
ATOM 625 N N . LEU A 1 82 ? -2.109 -7.427 -3.666 1.00 96.81 82 LEU A N 1
ATOM 626 C CA . LEU A 1 82 ? -2.954 -7.708 -4.830 1.00 96.81 82 LEU A CA 1
ATOM 627 C C . LEU A 1 82 ? -3.666 -6.444 -5.327 1.00 96.81 82 LEU A C 1
ATOM 629 O O . LEU A 1 82 ? -3.690 -6.182 -6.526 1.00 96.81 82 LEU A O 1
ATOM 633 N N . LEU A 1 83 ? -4.204 -5.624 -4.422 1.00 96.88 83 LEU A N 1
ATOM 634 C CA . LEU A 1 83 ? -4.846 -4.362 -4.798 1.00 96.88 83 LEU A CA 1
ATOM 635 C C . LEU A 1 83 ? -3.852 -3.347 -5.367 1.00 96.88 83 LEU A C 1
ATOM 637 O O . LEU A 1 83 ? -4.178 -2.671 -6.338 1.00 96.88 83 LEU A O 1
ATOM 641 N N . HIS A 1 84 ? -2.637 -3.265 -4.821 1.00 95.88 84 HIS A N 1
ATOM 642 C CA . HIS A 1 84 ? -1.579 -2.441 -5.401 1.00 95.88 84 HIS A CA 1
ATOM 643 C C . HIS A 1 84 ? -1.283 -2.874 -6.839 1.00 95.88 84 HIS A C 1
ATOM 645 O O . HIS A 1 84 ? -1.298 -2.045 -7.745 1.00 95.88 84 HIS A O 1
ATOM 651 N N . SER A 1 85 ? -1.092 -4.178 -7.058 1.00 93.94 85 SER A N 1
ATOM 652 C CA . SER A 1 85 ? -0.876 -4.765 -8.384 1.00 93.94 85 SER A CA 1
ATOM 653 C C . SER A 1 85 ? -1.989 -4.374 -9.366 1.00 93.94 85 SER A C 1
ATOM 655 O O . SER A 1 85 ? -1.688 -4.032 -10.516 1.00 93.94 85 SER A O 1
ATOM 657 N N . VAL A 1 86 ? -3.242 -4.345 -8.891 1.00 93.94 86 VAL A N 1
ATOM 658 C CA . VAL A 1 86 ? -4.418 -3.941 -9.669 1.00 93.94 86 VAL A CA 1
ATOM 659 C C . VAL A 1 86 ? -4.414 -2.452 -10.006 1.00 93.94 86 VAL A C 1
ATOM 661 O O . VAL A 1 86 ? -4.493 -2.075 -11.172 1.00 93.94 86 VAL A O 1
ATOM 664 N N . PHE A 1 87 ? -4.299 -1.585 -9.004 1.00 93.06 87 PHE A N 1
ATOM 665 C CA . PHE A 1 87 ? -4.352 -0.135 -9.210 1.00 93.06 87 PHE A CA 1
ATOM 666 C C . PHE A 1 87 ? -3.121 0.409 -9.937 1.00 93.06 87 PHE A C 1
ATOM 668 O O . PHE A 1 87 ? -3.210 1.423 -10.625 1.00 93.06 87 PHE A O 1
ATOM 675 N N . GLY A 1 88 ? -1.983 -0.266 -9.787 1.00 89.06 88 GLY A N 1
ATOM 676 C CA . GLY A 1 88 ? -0.728 0.057 -10.453 1.00 89.06 88 GLY A CA 1
ATOM 677 C C . GLY A 1 88 ? -0.644 -0.491 -11.875 1.00 89.06 88 GLY A C 1
ATOM 678 O O . GLY A 1 88 ? 0.336 -0.190 -12.557 1.00 89.06 88 GLY A O 1
ATOM 679 N N . ALA A 1 89 ? -1.649 -1.270 -12.306 1.00 89.50 89 ALA A N 1
ATOM 680 C CA . ALA A 1 89 ? -1.714 -1.969 -13.588 1.00 89.50 89 ALA A CA 1
ATOM 681 C C . ALA A 1 89 ? -0.451 -2.795 -13.882 1.00 89.50 89 ALA A C 1
ATOM 683 O O . ALA A 1 89 ? 0.013 -2.857 -15.017 1.00 89.50 89 ALA A O 1
ATOM 684 N N . SER A 1 90 ? 0.110 -3.438 -12.854 1.00 88.00 90 SER A N 1
ATOM 685 C CA . SER A 1 90 ? 1.353 -4.221 -12.969 1.00 88.00 90 SER A CA 1
ATOM 686 C C . SER A 1 90 ? 1.277 -5.311 -14.045 1.00 88.00 90 SER A C 1
ATOM 688 O O . SER A 1 90 ? 2.278 -5.596 -14.692 1.00 88.00 90 SER A O 1
ATOM 690 N N . TRP A 1 91 ? 0.081 -5.848 -14.318 1.00 86.56 91 TRP A N 1
ATOM 691 C CA . TRP A 1 91 ? -0.180 -6.796 -15.408 1.00 86.56 91 TRP A CA 1
ATOM 692 C C . TRP A 1 91 ? 0.157 -6.261 -16.807 1.00 86.56 91 TRP A C 1
ATOM 694 O O . TRP A 1 91 ? 0.256 -7.049 -17.744 1.00 86.56 91 TRP A O 1
ATOM 704 N N . ALA A 1 92 ? 0.307 -4.944 -16.980 1.00 87.31 92 ALA A N 1
ATOM 705 C CA . ALA A 1 92 ? 0.700 -4.340 -18.249 1.00 87.31 92 ALA A CA 1
ATOM 706 C C . ALA A 1 92 ? 2.184 -4.583 -18.579 1.00 87.31 92 ALA A C 1
ATOM 708 O O . ALA A 1 92 ? 2.574 -4.474 -19.739 1.00 87.31 92 ALA A O 1
ATOM 709 N N . THR A 1 93 ? 3.001 -4.954 -17.587 1.00 84.81 93 THR A N 1
ATOM 710 C CA . THR A 1 93 ? 4.426 -5.269 -17.748 1.00 84.81 93 THR A CA 1
ATOM 711 C C . THR A 1 93 ? 4.662 -6.731 -17.377 1.00 84.81 93 THR A C 1
ATOM 713 O O . THR A 1 93 ? 4.776 -7.070 -16.199 1.00 84.81 93 THR A O 1
ATOM 716 N N . ASN A 1 94 ? 4.730 -7.608 -18.384 1.00 85.75 94 ASN A N 1
ATOM 717 C CA . ASN A 1 94 ? 4.776 -9.063 -18.192 1.00 85.75 94 ASN A CA 1
ATOM 718 C C . ASN A 1 94 ? 5.944 -9.508 -17.292 1.00 85.75 94 ASN A C 1
ATOM 720 O O . ASN A 1 94 ? 5.728 -10.265 -16.344 1.00 85.75 94 ASN A O 1
ATOM 724 N N . ASP A 1 95 ? 7.135 -8.952 -17.527 1.00 85.94 95 ASP A N 1
ATOM 725 C CA . ASP A 1 95 ? 8.365 -9.309 -16.811 1.00 85.94 95 ASP A CA 1
ATOM 726 C C . ASP A 1 95 ? 8.265 -9.013 -15.308 1.00 85.94 95 ASP A C 1
ATOM 728 O O . ASP A 1 95 ? 8.658 -9.832 -14.479 1.00 85.94 95 ASP A O 1
ATOM 732 N N . VAL A 1 96 ? 7.669 -7.871 -14.944 1.00 88.75 96 VAL A N 1
ATOM 733 C CA . VAL A 1 96 ? 7.461 -7.468 -13.543 1.00 88.75 96 VAL A CA 1
ATOM 734 C C . VAL A 1 96 ? 6.319 -8.262 -12.920 1.00 88.75 96 VAL A C 1
ATOM 736 O O . VAL A 1 96 ? 6.445 -8.757 -11.800 1.00 88.75 96 VAL A O 1
ATOM 739 N N . PHE A 1 97 ? 5.204 -8.412 -13.639 1.00 92.00 97 PHE A N 1
ATOM 740 C CA . PHE A 1 97 ? 4.022 -9.092 -13.121 1.00 92.00 97 PHE A CA 1
ATOM 741 C C . PHE A 1 97 ? 4.329 -10.545 -12.756 1.00 92.00 97 PHE A C 1
ATOM 743 O O . PHE A 1 97 ? 4.041 -10.965 -11.635 1.00 92.00 97 PHE A O 1
ATOM 750 N N . TRP A 1 98 ? 4.978 -11.285 -13.659 1.00 92.50 98 TRP A N 1
ATOM 751 C CA . TRP A 1 98 ? 5.290 -12.706 -13.489 1.00 92.50 98 TRP A CA 1
ATOM 752 C C . TRP A 1 98 ? 6.642 -12.987 -12.842 1.00 92.50 98 TRP A C 1
ATOM 754 O O . TRP A 1 98 ? 7.003 -14.157 -12.711 1.00 92.50 98 TRP A O 1
ATOM 764 N N . TRP A 1 99 ? 7.399 -11.968 -12.427 1.00 92.62 99 TRP A N 1
ATOM 765 C CA . TRP A 1 99 ? 8.700 -12.170 -11.789 1.00 92.62 99 TRP A CA 1
ATOM 766 C C . TRP A 1 99 ? 8.613 -13.209 -10.649 1.00 92.62 99 TRP A C 1
ATOM 768 O O . TRP A 1 99 ? 7.665 -13.168 -9.862 1.00 92.62 99 TRP A O 1
ATOM 778 N N . PRO A 1 100 ? 9.542 -14.174 -10.533 1.00 92.75 100 PRO A N 1
ATOM 779 C CA . PRO A 1 100 ? 10.754 -14.372 -11.335 1.00 92.75 100 PRO A CA 1
ATOM 780 C C . PRO A 1 100 ? 10.561 -15.253 -12.587 1.00 92.75 100 PRO A C 1
ATOM 782 O O . PRO A 1 100 ? 11.533 -15.574 -13.263 1.00 92.75 100 PRO A O 1
ATOM 785 N N . PHE A 1 101 ? 9.338 -15.685 -12.905 1.00 90.75 101 PHE A N 1
ATOM 786 C CA . PHE A 1 101 ? 9.068 -16.623 -14.005 1.00 90.75 101 PHE A CA 1
ATOM 787 C C . PHE A 1 101 ? 9.089 -15.970 -15.394 1.00 90.75 101 PHE A C 1
ATOM 789 O O . PHE A 1 101 ? 9.363 -16.655 -16.374 1.00 90.75 101 PHE A O 1
ATOM 796 N N . GLY A 1 102 ? 8.820 -14.663 -15.478 1.00 82.69 102 GLY A N 1
ATOM 797 C CA . GLY A 1 102 ? 8.905 -13.883 -16.722 1.00 82.69 102 GLY A CA 1
ATOM 798 C C . GLY A 1 102 ? 10.329 -13.459 -17.106 1.00 82.69 102 GLY A C 1
ATOM 799 O O . GLY A 1 102 ? 10.551 -12.992 -18.214 1.00 82.69 102 GLY A O 1
ATOM 800 N N . GLY A 1 103 ? 11.300 -13.638 -16.207 1.00 83.44 103 GLY A N 1
ATOM 801 C CA . GLY A 1 103 ? 12.669 -13.145 -16.350 1.00 83.44 103 GLY A CA 1
ATOM 802 C C . GLY A 1 103 ? 13.226 -12.690 -15.002 1.00 83.44 103 GLY A C 1
ATOM 803 O O . GLY A 1 103 ? 12.472 -12.343 -14.095 1.00 83.44 103 GLY A O 1
ATOM 804 N N . ILE A 1 104 ? 14.552 -12.722 -14.846 1.00 85.19 104 ILE A N 1
ATOM 805 C CA . ILE A 1 104 ? 15.224 -12.313 -13.597 1.00 85.19 104 ILE A CA 1
ATOM 806 C C . ILE A 1 104 ? 15.637 -10.838 -13.652 1.00 85.19 104 ILE A C 1
ATOM 808 O O . ILE A 1 104 ? 15.647 -10.166 -12.620 1.00 85.19 104 ILE A O 1
ATOM 812 N N . ASP A 1 105 ? 15.967 -10.341 -14.845 1.00 83.94 105 ASP A N 1
ATOM 813 C CA . ASP A 1 105 ? 16.413 -8.968 -15.044 1.00 83.94 105 ASP A CA 1
ATOM 814 C C . ASP A 1 105 ? 15.225 -7.998 -15.064 1.00 83.94 105 ASP A C 1
ATOM 816 O O . ASP A 1 105 ? 14.336 -8.095 -15.905 1.00 83.94 105 ASP A O 1
ATOM 820 N N . LEU A 1 106 ? 15.226 -7.062 -14.115 1.00 81.44 106 LEU A N 1
ATOM 821 C CA . LEU A 1 106 ? 14.214 -6.013 -13.960 1.00 81.44 106 LEU A CA 1
ATOM 822 C C . LEU A 1 106 ? 14.771 -4.612 -14.262 1.00 81.44 106 LEU A C 1
ATOM 824 O O . LEU A 1 106 ? 14.052 -3.619 -14.122 1.00 81.44 106 LEU A O 1
ATOM 828 N N . SER A 1 107 ? 16.046 -4.513 -14.656 1.00 68.94 107 SER A N 1
ATOM 829 C CA . SER A 1 107 ? 16.762 -3.242 -14.822 1.00 68.94 107 SER A CA 1
ATOM 830 C C . SER A 1 107 ? 16.201 -2.355 -15.939 1.00 68.94 107 SER A C 1
ATOM 832 O O . SER A 1 107 ? 16.273 -1.134 -15.831 1.00 68.94 107 SER A O 1
ATOM 834 N N . GLY A 1 108 ? 15.603 -2.959 -16.970 1.00 61.84 108 GLY A N 1
ATOM 835 C CA . GLY A 1 108 ? 14.972 -2.264 -18.096 1.00 61.84 108 GLY A CA 1
ATOM 836 C C . GLY A 1 108 ? 13.459 -2.072 -17.976 1.00 61.84 108 GLY A C 1
ATOM 837 O O . GLY A 1 108 ? 12.832 -1.670 -18.951 1.00 61.84 108 GLY A O 1
ATOM 838 N N . SER A 1 109 ? 12.842 -2.397 -16.835 1.00 64.62 109 SER A N 1
ATOM 839 C CA . SER A 1 109 ? 11.385 -2.290 -16.714 1.00 64.62 109 SER A CA 1
ATOM 840 C C . SER A 1 109 ? 10.932 -0.830 -16.562 1.00 64.62 109 SER A C 1
ATOM 842 O O . SER A 1 109 ? 11.263 -0.155 -15.588 1.00 64.62 109 SER A O 1
ATOM 844 N N . ASP A 1 110 ? 10.084 -0.362 -17.483 1.00 61.91 110 ASP A N 1
ATOM 845 C CA . ASP A 1 110 ? 9.428 0.961 -17.446 1.00 61.91 110 ASP A CA 1
ATOM 846 C C . ASP A 1 110 ? 8.386 1.098 -16.315 1.00 61.91 110 ASP A C 1
ATOM 848 O O . ASP A 1 110 ? 7.555 2.006 -16.315 1.00 61.91 110 ASP A O 1
ATOM 852 N N . ALA A 1 111 ? 8.401 0.201 -15.327 1.00 63.84 111 ALA A N 1
ATOM 853 C CA . ALA A 1 111 ? 7.436 0.170 -14.236 1.00 63.84 111 ALA A CA 1
ATOM 854 C C . ALA A 1 111 ? 7.606 1.332 -13.244 1.00 63.84 111 ALA A C 1
ATOM 856 O O . ALA A 1 111 ? 6.686 1.595 -12.465 1.00 63.84 111 ALA A O 1
ATOM 857 N N . ALA A 1 112 ? 8.741 2.035 -13.272 1.00 71.50 112 ALA A N 1
ATOM 858 C CA . ALA A 1 112 ? 9.020 3.144 -12.369 1.00 71.50 112 ALA A CA 1
ATOM 859 C C . ALA A 1 112 ? 7.967 4.263 -12.481 1.00 71.50 112 ALA A C 1
ATOM 861 O O . ALA A 1 112 ? 7.487 4.600 -13.558 1.00 71.50 112 ALA A O 1
ATOM 862 N N . ILE A 1 113 ? 7.625 4.906 -11.363 1.00 75.00 113 ILE A N 1
ATOM 863 C CA . ILE A 1 113 ? 6.694 6.051 -11.349 1.00 75.00 113 ILE A CA 1
ATOM 864 C C . ILE A 1 113 ? 7.178 7.193 -12.255 1.00 75.00 113 ILE A C 1
ATOM 866 O O . ILE A 1 113 ? 6.364 7.929 -12.810 1.00 75.00 113 ILE A O 1
ATOM 870 N N . THR A 1 114 ? 8.492 7.335 -12.426 1.00 73.88 114 THR A N 1
ATOM 871 C CA . THR A 1 114 ? 9.129 8.417 -13.187 1.00 73.88 114 THR A CA 1
ATOM 872 C C . THR A 1 114 ? 8.852 8.364 -14.689 1.00 73.88 114 THR A C 1
ATOM 874 O O . THR A 1 114 ? 8.857 9.410 -15.334 1.00 73.88 114 THR A O 1
ATOM 877 N N . THR A 1 115 ? 8.553 7.191 -15.251 1.00 78.38 115 THR A N 1
ATOM 878 C CA . THR A 1 115 ? 8.248 7.021 -16.684 1.00 78.38 115 THR A CA 1
ATOM 879 C C . THR A 1 115 ? 6.785 7.338 -17.014 1.00 78.38 115 THR A C 1
ATOM 881 O O . THR A 1 115 ? 6.436 7.554 -18.171 1.00 78.38 115 THR A O 1
ATOM 884 N N . ARG A 1 116 ? 5.909 7.427 -16.000 1.00 78.88 116 ARG A N 1
ATOM 885 C CA . ARG A 1 116 ? 4.445 7.541 -16.159 1.00 78.88 116 ARG A CA 1
ATOM 886 C C . ARG A 1 116 ? 3.933 8.984 -16.311 1.00 78.88 116 ARG A C 1
ATOM 888 O O . ARG A 1 116 ? 2.723 9.226 -16.245 1.00 78.88 116 ARG A O 1
ATOM 895 N N . GLY A 1 117 ? 4.832 9.949 -16.507 1.00 86.19 117 GLY A N 1
ATOM 896 C CA . GLY A 1 117 ? 4.496 11.357 -16.734 1.00 86.19 117 GLY A CA 1
ATOM 897 C C . GLY A 1 117 ? 3.715 11.988 -15.574 1.00 86.19 117 GLY A C 1
ATOM 898 O O . GLY A 1 117 ? 4.086 11.852 -14.411 1.00 86.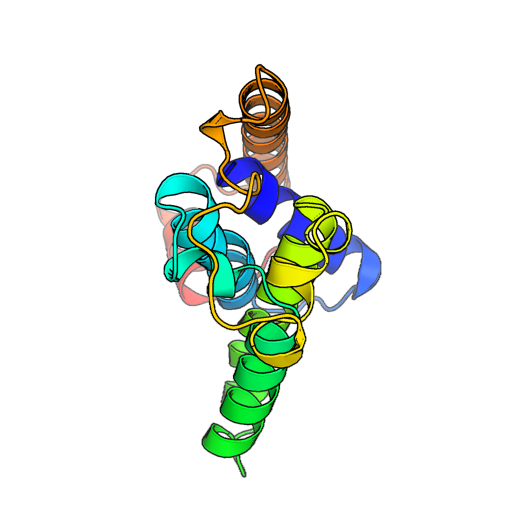19 117 GLY A O 1
ATOM 899 N N . ILE A 1 118 ? 2.623 12.695 -15.884 1.00 90.88 118 ILE A N 1
ATOM 900 C CA . ILE A 1 118 ? 1.800 13.418 -14.892 1.00 90.88 118 ILE A CA 1
ATOM 901 C C . ILE A 1 118 ? 0.769 12.538 -14.172 1.00 90.88 118 ILE A C 1
ATOM 903 O O . ILE A 1 118 ? 0.197 12.956 -13.163 1.00 90.88 118 ILE A O 1
ATOM 907 N N . THR A 1 119 ? 0.518 11.322 -14.661 1.00 89.94 119 THR A N 1
ATOM 908 C CA . THR A 1 119 ? -0.520 10.424 -14.128 1.00 89.94 119 THR A CA 1
ATOM 909 C C . THR A 1 119 ? -0.336 10.136 -12.631 1.00 89.94 119 THR A C 1
ATOM 911 O O . THR A 1 119 ? -1.308 10.275 -11.881 1.00 89.94 119 THR A O 1
ATOM 914 N N . PRO A 1 120 ? 0.887 9.845 -12.133 1.00 91.19 120 PRO A N 1
ATOM 915 C CA . PRO A 1 120 ? 1.126 9.649 -10.708 1.00 91.19 120 PRO A CA 1
ATOM 916 C C . PRO A 1 120 ? 0.923 10.900 -9.846 1.00 91.19 120 PRO A C 1
ATOM 918 O O . PRO A 1 120 ? 0.756 10.803 -8.634 1.00 91.19 120 PRO A O 1
ATOM 921 N N . LEU A 1 121 ? 0.950 12.097 -10.424 1.00 92.50 121 LEU A N 1
ATOM 922 C CA . LEU A 1 121 ? 0.638 13.304 -9.664 1.00 92.50 121 LEU A CA 1
ATOM 923 C C . LEU A 1 121 ? -0.879 13.454 -9.505 1.00 92.50 121 LEU A C 1
ATOM 925 O O . LEU A 1 121 ? -1.368 13.661 -8.397 1.00 92.50 121 LEU A O 1
ATOM 929 N N . VAL A 1 122 ? -1.627 13.282 -10.598 1.00 94.94 122 VAL A N 1
ATOM 930 C CA . VAL A 1 122 ? -3.095 13.399 -10.610 1.00 94.94 122 VAL A CA 1
ATOM 931 C C . VAL A 1 122 ? -3.739 12.369 -9.686 1.00 94.94 122 VAL A C 1
ATOM 933 O O . VAL A 1 122 ? -4.573 12.720 -8.849 1.00 94.94 122 VAL A O 1
ATOM 936 N N . LEU A 1 123 ? -3.323 11.106 -9.798 1.00 95.00 123 LEU A N 1
ATOM 937 C CA . LEU A 1 123 ? -3.837 10.039 -8.944 1.00 95.00 123 LEU A CA 1
ATOM 938 C C . LEU A 1 123 ? -3.468 10.274 -7.472 1.00 95.00 123 LEU A C 1
ATOM 940 O O . LEU A 1 123 ? -4.280 9.992 -6.595 1.00 95.00 123 LEU A O 1
ATOM 944 N N . GLU A 1 124 ? -2.303 10.858 -7.170 1.00 95.75 124 GLU A N 1
ATOM 945 C CA . GLU A 1 124 ? -1.954 11.166 -5.780 1.00 95.75 124 GLU A CA 1
ATOM 946 C C . GLU A 1 124 ? -2.827 12.271 -5.192 1.00 95.75 124 GLU A C 1
ATOM 948 O O . GLU A 1 124 ? -3.295 12.137 -4.062 1.00 95.75 124 GLU A O 1
ATOM 953 N N . ILE A 1 125 ? -3.110 13.326 -5.961 1.00 97.12 125 ILE A N 1
ATOM 954 C CA . ILE A 1 125 ? -4.037 14.389 -5.550 1.00 97.12 125 ILE A CA 1
ATOM 955 C C . ILE A 1 125 ? -5.426 13.800 -5.277 1.00 97.12 125 ILE A C 1
ATOM 957 O O . ILE A 1 125 ? -6.034 14.098 -4.245 1.00 97.12 125 ILE A O 1
ATOM 961 N N . ALA A 1 126 ? -5.906 12.912 -6.154 1.00 97.38 126 ALA A N 1
ATOM 962 C CA . ALA A 1 126 ? -7.154 12.188 -5.933 1.00 97.38 126 ALA A CA 1
ATOM 963 C C . ALA A 1 126 ? -7.091 11.339 -4.651 1.00 97.38 126 ALA A C 1
ATOM 965 O O . ALA A 1 126 ? -8.007 11.391 -3.833 1.00 97.38 126 ALA A O 1
ATOM 966 N N . GLY A 1 127 ? -5.987 10.625 -4.423 1.00 96.94 127 GLY A N 1
ATOM 967 C CA . GLY A 1 127 ? -5.744 9.837 -3.216 1.00 96.94 127 GLY A CA 1
ATOM 968 C C . GLY A 1 127 ? -5.776 10.661 -1.930 1.00 96.94 127 GLY A C 1
ATOM 969 O O . GLY A 1 127 ? -6.381 10.243 -0.942 1.00 96.94 127 GLY A O 1
ATOM 970 N N . VAL A 1 128 ? -5.189 11.861 -1.937 1.00 97.75 128 VAL A N 1
ATOM 971 C CA . VAL A 1 128 ? -5.266 12.802 -0.808 1.00 97.75 128 VAL A CA 1
ATOM 972 C C . VAL A 1 128 ? -6.714 13.229 -0.571 1.00 97.75 128 VAL A C 1
ATOM 974 O O . VAL A 1 128 ? -7.183 13.180 0.566 1.00 97.75 128 VAL A O 1
ATOM 977 N N . GLY A 1 129 ? -7.454 13.575 -1.629 1.00 97.62 129 GLY A N 1
ATOM 978 C CA . GLY A 1 129 ? -8.878 13.910 -1.536 1.00 97.62 129 GLY A CA 1
ATOM 979 C C . GLY A 1 129 ? -9.716 12.777 -0.934 1.00 97.62 129 GLY A C 1
ATOM 980 O O . GLY A 1 129 ? -10.498 13.009 -0.009 1.00 97.62 129 GLY A O 1
ATOM 981 N N . LEU A 1 130 ? -9.497 11.541 -1.391 1.00 96.81 130 LEU A N 1
ATOM 982 C CA . LEU A 1 130 ? -10.148 10.344 -0.852 1.00 96.81 130 LEU A CA 1
ATOM 983 C C . LEU A 1 130 ? -9.760 10.093 0.608 1.00 96.81 130 LEU A C 1
ATOM 985 O O . LEU A 1 130 ? -10.624 9.786 1.422 1.00 96.81 130 LEU A O 1
ATOM 989 N N . THR A 1 131 ? -8.491 10.282 0.971 1.00 95.94 131 THR A N 1
ATOM 990 C CA . THR A 1 131 ? -8.026 10.150 2.360 1.00 95.94 131 THR A CA 1
ATOM 991 C C . THR A 1 131 ? -8.726 11.161 3.265 1.00 95.94 131 THR A C 1
ATOM 993 O O . THR A 1 131 ? -9.262 10.786 4.306 1.00 95.94 131 THR A O 1
ATOM 996 N N . VAL A 1 132 ? -8.793 12.434 2.859 1.00 95.44 132 VAL A N 1
ATOM 997 C CA . VAL A 1 132 ? -9.517 13.481 3.600 1.00 95.44 132 VAL A CA 1
ATOM 998 C C . VAL A 1 132 ? -10.995 13.122 3.742 1.00 95.44 132 VAL A C 1
ATOM 1000 O O . VAL A 1 132 ? -11.575 13.316 4.811 1.00 95.44 132 VAL A O 1
ATOM 1003 N N . TRP A 1 133 ? -11.609 12.577 2.691 1.00 95.44 133 TRP A N 1
ATOM 1004 C CA . TRP A 1 133 ? -12.989 12.107 2.737 1.00 95.44 133 TRP A CA 1
ATOM 1005 C C . TRP A 1 133 ? -13.175 10.949 3.728 1.00 95.44 133 TRP A C 1
ATOM 1007 O O . TRP A 1 133 ? -14.059 11.036 4.578 1.00 95.44 133 TRP A O 1
ATOM 1017 N N . ILE A 1 134 ? -12.314 9.923 3.696 1.00 93.69 134 ILE A N 1
ATOM 1018 C CA . ILE A 1 134 ? -12.331 8.791 4.641 1.00 93.69 134 ILE A CA 1
ATOM 1019 C C . ILE A 1 134 ? -12.199 9.304 6.078 1.00 93.69 134 ILE A C 1
ATOM 1021 O O . ILE A 1 134 ? -12.989 8.926 6.940 1.00 93.69 134 ILE A O 1
ATOM 1025 N N . VAL A 1 135 ? -11.238 10.195 6.333 1.00 92.00 135 VAL A N 1
ATOM 1026 C CA . VAL A 1 135 ? -10.990 10.784 7.656 1.00 92.00 135 VAL A CA 1
ATOM 1027 C C . VAL A 1 135 ? -12.217 11.544 8.161 1.00 92.00 135 VAL A C 1
ATOM 1029 O O . VAL A 1 135 ? -12.638 11.340 9.300 1.00 92.00 135 VAL A O 1
ATOM 1032 N N . LYS A 1 136 ? -12.839 12.375 7.315 1.00 91.38 136 LYS A N 1
ATOM 1033 C CA . LYS A 1 136 ? -14.063 13.111 7.668 1.00 91.38 136 LYS A CA 1
ATOM 1034 C C . LYS A 1 136 ? -15.241 12.172 7.930 1.00 91.38 136 LYS A C 1
ATOM 1036 O O . LYS A 1 136 ? -15.939 12.348 8.921 1.00 91.38 136 LYS A O 1
ATOM 1041 N N . ARG A 1 137 ? -15.434 11.161 7.078 1.00 91.62 137 ARG A N 1
ATOM 1042 C CA . ARG A 1 137 ? -16.527 10.179 7.183 1.00 91.62 137 ARG A CA 1
ATOM 1043 C C . ARG A 1 137 ? -16.391 9.252 8.393 1.00 91.62 137 ARG A C 1
ATOM 1045 O O . ARG A 1 137 ? -17.369 8.686 8.843 1.00 91.62 137 ARG A O 1
ATOM 1052 N N . ASN A 1 138 ? -15.184 9.082 8.922 1.00 88.81 138 ASN A N 1
ATOM 1053 C CA . ASN A 1 138 ? -14.938 8.270 10.114 1.00 88.81 138 ASN A CA 1
ATOM 1054 C C . ASN A 1 138 ? -14.747 9.120 11.378 1.00 88.81 138 ASN A C 1
ATOM 1056 O O . ASN A 1 138 ? -14.350 8.583 12.407 1.00 88.81 138 ASN A O 1
ATOM 1060 N N . GLN A 1 139 ? -15.007 10.433 11.299 1.00 87.88 139 GLN A N 1
ATOM 1061 C CA . GLN A 1 139 ? -14.828 11.378 12.403 1.00 87.88 139 GLN A CA 1
ATOM 1062 C C . GLN A 1 139 ? -13.433 11.257 13.041 1.00 87.88 139 GLN A C 1
ATOM 1064 O O . GLN A 1 139 ? -13.309 11.240 14.255 1.00 87.88 139 GLN A O 1
ATOM 1069 N N . LEU A 1 140 ? -12.376 11.138 12.228 1.00 85.44 140 LEU A N 1
ATOM 1070 C CA . LEU A 1 140 ? -10.984 10.987 12.682 1.00 85.44 140 LEU A CA 1
ATOM 1071 C C . LEU A 1 140 ? -10.253 12.339 12.697 1.00 85.44 140 LEU A C 1
ATOM 1073 O O . LEU A 1 140 ? -9.205 12.500 12.075 1.00 85.44 140 LEU A O 1
ATOM 1077 N N . GLN A 1 141 ? -10.836 13.349 13.340 1.00 86.69 141 GLN A N 1
ATOM 1078 C CA . GLN A 1 141 ? -10.327 14.727 13.285 1.00 86.69 141 GLN A CA 1
ATOM 1079 C C . GLN A 1 141 ? -9.466 15.103 14.494 1.00 86.69 141 GLN A C 1
ATOM 1081 O O . GLN A 1 141 ? -8.660 16.028 14.402 1.00 86.69 141 GLN A O 1
ATOM 1086 N N . SER A 1 142 ? -9.608 14.390 15.612 1.00 87.31 142 SER A N 1
ATOM 1087 C CA . SER A 1 142 ? -8.803 14.592 16.813 1.00 87.31 142 SER A CA 1
ATOM 1088 C C . SER A 1 142 ? -7.663 13.576 16.921 1.00 87.31 142 SER A C 1
ATOM 1090 O O . SER A 1 142 ? -7.736 12.442 16.439 1.00 87.31 142 SER A O 1
ATOM 1092 N N . TRP A 1 143 ? -6.597 13.965 17.622 1.00 81.75 143 TRP A N 1
ATOM 1093 C CA . TRP A 1 143 ? -5.472 13.076 17.926 1.00 81.75 143 TRP A CA 1
ATOM 1094 C C . TRP A 1 143 ? -5.885 11.837 18.725 1.00 81.75 143 TRP A C 1
ATOM 1096 O O . TRP A 1 143 ? -5.303 10.768 18.556 1.00 81.75 143 TRP A O 1
ATOM 1106 N N . GLU A 1 144 ? -6.902 11.958 19.576 1.00 85.94 144 GLU A N 1
ATOM 1107 C CA . GLU A 1 144 ? -7.436 10.857 20.381 1.00 85.94 144 GLU A CA 1
ATOM 1108 C C . GLU A 1 144 ? -8.127 9.810 19.504 1.00 85.94 144 GLU A C 1
ATOM 1110 O O . GLU A 1 144 ? -7.891 8.614 19.679 1.00 85.94 144 GLU A O 1
ATOM 1115 N N . GLN A 1 145 ? -8.899 10.259 18.510 1.00 85.75 145 GLN A N 1
ATOM 1116 C CA . GLN A 1 145 ? -9.564 9.404 17.524 1.00 85.75 145 GLN A CA 1
ATOM 1117 C C . GLN A 1 145 ? -8.551 8.707 16.604 1.00 85.75 145 GLN A C 1
ATOM 1119 O O . GLN A 1 145 ? -8.670 7.519 16.315 1.00 85.75 145 GLN A O 1
ATOM 1124 N N . LEU A 1 146 ? -7.498 9.413 16.182 1.00 82.69 146 LEU A N 1
ATOM 1125 C CA . LEU A 1 146 ? -6.413 8.802 15.406 1.00 82.69 146 LEU A CA 1
ATOM 1126 C C . LEU A 1 146 ? -5.640 7.769 16.233 1.00 82.69 146 LEU A C 1
ATOM 1128 O O . LEU A 1 146 ? -5.257 6.711 15.728 1.00 82.69 146 LEU A O 1
ATOM 1132 N N . ARG A 1 147 ? -5.433 8.044 17.525 1.00 85.56 147 ARG A N 1
ATOM 1133 C CA . ARG A 1 147 ? -4.750 7.121 18.432 1.00 85.56 147 ARG A CA 1
ATOM 1134 C C . ARG A 1 147 ? -5.590 5.880 18.717 1.00 85.56 147 ARG A C 1
ATOM 1136 O O . ARG A 1 147 ? -5.024 4.787 18.720 1.00 85.56 147 ARG A O 1
ATOM 1143 N N . SER A 1 148 ? -6.900 6.009 18.921 1.00 85.25 148 SER A N 1
ATOM 1144 C CA . SER A 1 148 ? -7.784 4.845 19.065 1.00 85.25 148 SER A CA 1
ATOM 1145 C C . SER A 1 148 ? -7.807 4.013 17.780 1.00 85.25 148 SER A C 1
ATOM 1147 O O . SER A 1 148 ? -7.563 2.808 17.832 1.00 85.25 148 SER A O 1
ATOM 1149 N N . TRP A 1 149 ? -7.930 4.653 16.613 1.00 86.75 149 TRP A N 1
ATOM 1150 C CA . TRP A 1 149 ? -7.846 3.972 15.321 1.00 86.75 149 TRP A CA 1
ATOM 1151 C C . TRP A 1 149 ? -6.518 3.228 15.129 1.00 86.75 149 TRP A C 1
ATOM 1153 O O . TRP A 1 149 ? -6.516 2.073 14.712 1.00 86.75 149 TRP A O 1
ATOM 1163 N N . SER A 1 150 ? -5.380 3.827 15.493 1.00 83.31 150 SER A N 1
ATOM 1164 C CA . SER A 1 150 ? -4.076 3.157 15.371 1.00 83.31 150 SER A CA 1
ATOM 1165 C C . SER A 1 150 ? -3.975 1.867 16.195 1.00 83.31 150 SER A C 1
ATOM 1167 O O . SER A 1 150 ? -3.203 0.972 15.841 1.00 83.31 150 SER A O 1
ATOM 1169 N N . ARG A 1 151 ? -4.770 1.742 17.269 1.00 84.25 151 ARG A N 1
ATOM 1170 C CA . ARG A 1 151 ? -4.851 0.549 18.122 1.00 84.25 151 ARG A CA 1
ATOM 1171 C C . ARG A 1 151 ? -5.839 -0.480 17.582 1.00 84.25 151 ARG A C 1
ATOM 1173 O O . ARG A 1 151 ? -5.478 -1.656 17.510 1.00 84.25 151 ARG A O 1
ATOM 1180 N N . ASP A 1 152 ? -7.018 -0.031 17.165 1.00 83.88 152 ASP A N 1
ATOM 1181 C CA . ASP A 1 152 ? -8.143 -0.912 16.835 1.00 83.88 152 ASP A CA 1
ATOM 1182 C C . ASP A 1 152 ? -8.237 -1.257 15.342 1.00 83.88 152 ASP A C 1
ATOM 1184 O O . ASP A 1 152 ? -8.777 -2.302 14.991 1.00 83.88 152 ASP A O 1
ATOM 1188 N N . GLY A 1 153 ? -7.708 -0.402 14.463 1.00 83.00 153 GLY A N 1
ATOM 1189 C CA . GLY A 1 153 ? -7.606 -0.611 13.015 1.00 83.00 153 GLY A CA 1
ATOM 1190 C C . GLY A 1 153 ? -8.928 -0.598 12.239 1.00 83.00 153 GLY A C 1
ATOM 1191 O O . GLY A 1 153 ? -8.925 -0.888 11.043 1.00 83.00 153 GLY A O 1
ATOM 1192 N N . LYS A 1 154 ? -10.052 -0.275 12.890 1.00 85.12 154 LYS A N 1
ATOM 1193 C CA . LYS A 1 154 ?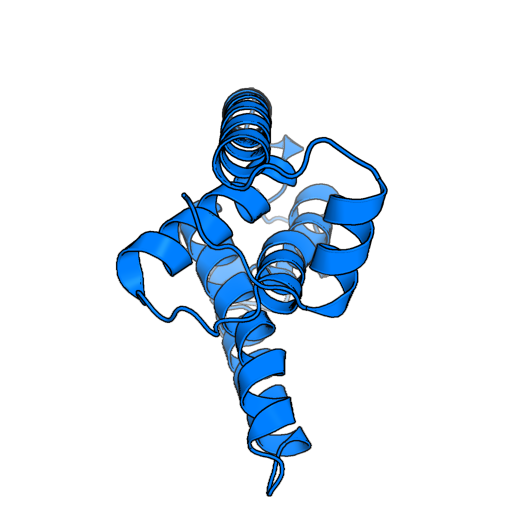 -11.409 -0.347 12.320 1.00 85.12 154 LYS A CA 1
ATOM 1194 C C . LYS A 1 154 ? -11.896 1.006 11.804 1.00 85.12 154 LYS A C 1
ATOM 1196 O O . LYS A 1 154 ? -11.620 2.036 12.410 1.00 85.12 154 LYS A O 1
ATOM 1201 N N . LEU A 1 155 ? -12.672 0.980 10.722 1.00 83.25 155 LEU A N 1
ATOM 1202 C CA . LEU A 1 155 ? -13.347 2.139 10.129 1.00 83.25 155 LEU A CA 1
ATOM 1203 C C . LEU A 1 155 ? -14.852 1.848 10.042 1.00 83.25 155 LEU A C 1
ATOM 1205 O O . LEU A 1 155 ? -15.238 0.757 9.623 1.00 83.25 155 LEU A O 1
ATOM 1209 N N . THR A 1 156 ? -15.691 2.797 10.459 1.00 77.88 156 THR A N 1
ATOM 1210 C CA . THR A 1 156 ? -17.150 2.635 10.605 1.00 77.88 156 THR A CA 1
ATOM 1211 C C . THR A 1 156 ? -17.969 3.356 9.533 1.00 77.88 156 THR A C 1
ATOM 1213 O O . THR A 1 156 ? -19.130 3.006 9.354 1.00 77.88 156 THR A O 1
ATOM 1216 N N . PHE A 1 157 ? -17.378 4.317 8.809 1.00 77.88 157 PHE A N 1
ATOM 1217 C CA . PHE A 1 157 ? -18.000 5.084 7.715 1.00 77.88 157 PHE A CA 1
ATOM 1218 C C . PHE A 1 157 ? -19.411 5.629 8.034 1.00 77.88 157 PHE A C 1
ATOM 1220 O O . PHE A 1 157 ? -20.312 5.558 7.1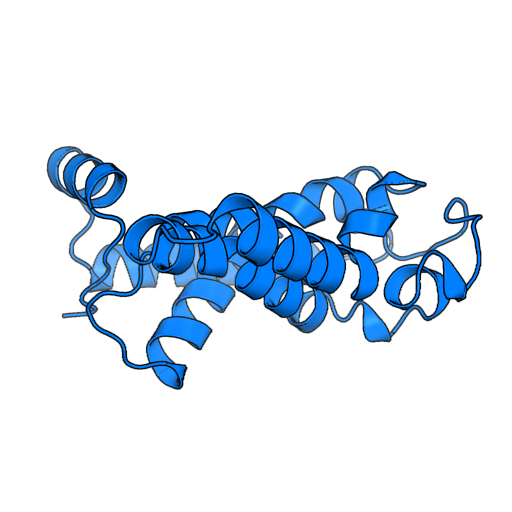98 1.00 77.88 157 PHE A O 1
ATOM 1227 N N . GLN A 1 158 ? -19.596 6.190 9.235 1.00 70.25 158 GLN A N 1
ATOM 1228 C CA . GLN A 1 158 ? -20.865 6.777 9.693 1.00 70.25 158 GLN A CA 1
ATOM 1229 C C . GLN A 1 158 ? -21.058 8.205 9.169 1.00 70.25 158 GLN A C 1
ATOM 1231 O O . GLN A 1 158 ? -20.263 9.098 9.527 1.00 70.25 158 GLN A O 1
#

=== Feature glossary ===
Key to the feature types in this record:

Secondary structure (8-state, DSSP). Secondary structure is the local, repeating backbone conformation. DSSP classifies it into eight states by reading the hydrogen-bond network: three helix types (H, G, I), two β types (E, B), two non-regular types (T, S), and unstructured coil (-).

Backbone torsions (φ/ψ). Backbone dihedral angles. Every residue except chain termini has a φ (preceding-C → N → Cα → C) and a ψ (N → Cα → C → next-N). They are reported in degrees following the IUPAC sign convention. Secondary structure is essentially a statement about which (φ, ψ) basin each residue occupies.

Predicted aligned error. Predicted Aligned Error (PAE) is an AlphaFold confidence matrix: entry (i, j) is the expected error in the position of residue j, in ångströms, when the prediction is superimposed on the true structure at residue i. Low PAE within a block of residues means that block is internally rigid and well-predicted; high PAE between two blocks means their relative placement is uncertain even if each block individually is confident.

B-factor. B-factor (Debye–Waller factor) reflects atomic displacement in the crystal lattice. It is an experimental observable (units Å²), not a prediction; low values mean the atom is pinned down, high values mean it moves or is heterogeneous across the crystal.

Secondary structure (3-state, P-SEA). Three-state secondary structure (P-SEA) collapses the eight DSSP classes into helix (a), strand (b), and coil (c). P-SEA assigns these from Cα geometry alone — distances and angles — without requiring backbone oxygens, so it works on any Cα trace.

Sequence. Primary structure: the covalent order of the twenty standard amino acids along the backbone. Two proteins with the same sequence will (almost always) fold to the same structure; two with 30% identity often share a fold but not the details.

pLDDT. pLDDT is the predicted lDDT-Cα score: AlphaFold's confidence that the local environment of each residue (all inter-atomic distances within 15 Å) is correctly placed. It is a per-residue number between 0 and 100, with higher meaning more reliable.

InterPro / GO / CATH / organism. Functional annotations link the protein to curated databases. InterPro entries identify conserved domains and families by matching the sequence against member-database signatures (Pfam, PROSITE, CDD, …). Gene Ontology (GO) terms describe molecular function, biological process, and cellular component in a controlled vocabulary. CATH places the structure in a hierarchical fold classification (Class/Architecture/Topology/Homologous-superfamily). The organism is the source species.

Contact-map, Ramachandran, and PAE plots. Three diagnostic plots accompany the record. The Cα contact map visualizes the tertiary structure as a 2D adjacency matrix (8 Å cutoff, sequence-local contacts suppressed). The Ramachandran plot shows the distribution of backbone (φ, ψ) torsions, with points in the α and β basins reflecting secondary structure content. The PAE plot shows AlphaFold's inter-residue confidence as a color matrix.

mmCIF coordinates. The mmCIF table is the protein's shape written out atom by atom. For each backbone N, Cα, C, and carbonyl O, it records an (x, y, z) coordinate triple in Å plus the residue type, chain letter, and residue number.

Radius of gyration, Cα contacts, bounding box. Three whole-structure scalars: the radius of gyration (RMS distance of Cα from centroid, in Å), the count of Cα–Cα contacts (pairs closer than 8 Å and separated by more than four residues in sequence — i.e. tertiary, not local, contacts), and the bounding-box dimensions. Together they distinguish compact globular folds from extended fibres or disordered chains.

Foldseek 3Di. The Foldseek 3Di string encodes local tertiary geometry as a 20-letter alphabet — one character per residue — derived from the relative positions of nearby Cα atoms. Unlike the amino-acid sequence, 3Di is a direct function of the 3D structure, so two proteins with the same fold have similar 3Di strings even at low sequence identity.

Rendered structure images. Six rendered views show the 3D structure from the faces of a cube — i.e. along ±x, ±y, ±z. Rendering representation is drawn randomly per protein from cartoon (secondary-structure ribbons), sticks (backbone bonds), or molecular surface; coloring is either N→C rainbow (blue at the N-terminus through red at the C-terminus) or one color per chain.

Nearest PDB structures. The Foldseek neighbor list gives the closest experimentally determined structures in the PDB, ranked by structural alignment. TM-score near 1 means near-identical fold; near 0.3 means only rough topology match. This is how one finds what a novel AlphaFold prediction most resembles in the solved-structure universe.

Solvent-accessible surface area. SASA measures how much of the protein is reachable by solvent. It is computed by rolling a water-sized probe over the atomic surface and summing the exposed area (Å²). Per-residue SASA distinguishes core (buried, low SASA) from surface (exposed, high SASA) residues; total SASA is a whole-molecule size measure.